Protein AF-A0AA40ICQ4-F1 (afdb_monomer_lite)

Radius of gyration: 16.08 Å; chains: 1; bounding box: 45×38×38 Å

Structure (mmCIF, N/CA/C/O backbone):
data_AF-A0AA40ICQ4-F1
#
_entry.id   AF-A0AA40ICQ4-F1
#
loop_
_atom_site.group_PDB
_atom_site.id
_atom_site.type_symbol
_atom_site.label_atom_id
_atom_site.label_alt_id
_atom_site.label_comp_id
_atom_site.label_asym_id
_atom_site.label_entity_id
_atom_site.label_seq_id
_atom_site.pdbx_PDB_ins_code
_atom_site.Cartn_x
_atom_site.Cartn_y
_atom_site.Cartn_z
_atom_site.occupancy
_atom_site.B_iso_or_equiv
_atom_site.auth_seq_id
_atom_site.auth_comp_id
_atom_site.auth_asym_id
_atom_site.auth_atom_id
_atom_site.pdbx_PDB_model_num
ATOM 1 N N . MET A 1 1 ? -12.219 -8.975 12.041 1.00 74.31 1 MET A N 1
ATOM 2 C CA . MET A 1 1 ? -11.175 -7.932 12.144 1.00 74.31 1 MET A CA 1
ATOM 3 C C . MET A 1 1 ? -10.595 -7.733 10.757 1.00 74.31 1 MET A C 1
ATOM 5 O O . MET A 1 1 ? -10.467 -8.724 10.053 1.00 74.31 1 MET A O 1
ATOM 9 N N . GLY A 1 2 ? -10.314 -6.500 10.342 1.00 88.94 2 GLY A N 1
ATOM 10 C CA . GLY A 1 2 ? -9.839 -6.223 8.986 1.00 88.94 2 GLY A CA 1
ATOM 11 C C . GLY A 1 2 ? -9.342 -4.791 8.830 1.00 88.94 2 GLY A C 1
ATOM 12 O O . GLY A 1 2 ? -9.387 -4.016 9.784 1.00 88.94 2 GLY A O 1
ATOM 13 N N . VAL A 1 3 ? -8.873 -4.463 7.629 1.00 92.94 3 VAL A N 1
ATOM 14 C CA . VAL A 1 3 ? -8.434 -3.118 7.238 1.00 92.94 3 VAL A CA 1
ATOM 15 C C . VAL A 1 3 ? -9.393 -2.587 6.180 1.00 92.94 3 VAL A C 1
ATOM 17 O O . VAL A 1 3 ? -9.774 -3.319 5.269 1.00 92.94 3 VAL A O 1
ATOM 20 N N . CYS A 1 4 ? -9.786 -1.319 6.293 1.00 94.12 4 CYS A N 1
ATOM 21 C CA . CYS A 1 4 ? -10.617 -0.649 5.298 1.00 94.12 4 CYS A CA 1
ATOM 22 C C . CYS A 1 4 ? -9.780 0.383 4.538 1.00 94.12 4 CYS A C 1
ATOM 24 O O . CYS A 1 4 ? -9.161 1.256 5.146 1.00 94.12 4 CYS A O 1
ATOM 26 N N . LEU A 1 5 ? -9.777 0.286 3.209 1.00 94.56 5 LEU A N 1
ATOM 27 C CA . LEU A 1 5 ? -9.196 1.285 2.318 1.00 94.56 5 LEU A CA 1
ATOM 28 C C . LEU A 1 5 ? -10.334 2.025 1.618 1.00 94.56 5 LEU A C 1
ATOM 30 O O . LEU A 1 5 ? -11.207 1.410 1.009 1.00 94.56 5 LEU A O 1
ATOM 34 N N . ALA A 1 6 ? -10.316 3.353 1.686 1.00 92.62 6 ALA A N 1
ATOM 35 C CA . ALA A 1 6 ? -11.340 4.197 1.088 1.00 92.62 6 ALA A CA 1
ATOM 36 C C . ALA A 1 6 ? -10.706 5.304 0.247 1.00 92.62 6 ALA A C 1
ATOM 38 O O . ALA A 1 6 ? -9.646 5.835 0.575 1.00 92.62 6 ALA A O 1
ATOM 39 N N . VAL A 1 7 ? -11.384 5.677 -0.839 1.00 89.06 7 VAL A N 1
ATOM 40 C CA . VAL A 1 7 ? -10.930 6.745 -1.727 1.00 89.06 7 VAL A CA 1
ATOM 41 C C . VAL A 1 7 ? -12.046 7.733 -2.016 1.00 89.06 7 VAL A C 1
ATOM 43 O O . VAL A 1 7 ? -13.141 7.369 -2.447 1.00 89.06 7 VAL A O 1
ATOM 46 N N . LYS A 1 8 ? -11.743 9.022 -1.855 1.00 83.06 8 LYS A N 1
ATOM 47 C CA . LYS A 1 8 ? -12.604 10.086 -2.363 1.00 83.06 8 LYS A CA 1
ATOM 48 C C . LYS A 1 8 ? -12.415 10.200 -3.874 1.00 83.06 8 LYS A C 1
ATOM 50 O O . LYS A 1 8 ? -11.358 10.612 -4.355 1.00 83.06 8 LYS A O 1
ATOM 55 N N . ARG A 1 9 ? -13.449 9.840 -4.633 1.00 71.31 9 ARG A N 1
ATOM 56 C CA . ARG A 1 9 ? -13.477 10.022 -6.087 1.00 71.31 9 ARG A CA 1
ATOM 57 C C . ARG A 1 9 ? -13.848 11.468 -6.408 1.00 71.31 9 ARG A C 1
ATOM 59 O O . ARG A 1 9 ? -14.907 11.938 -6.008 1.00 71.31 9 ARG A O 1
ATOM 66 N N . ILE A 1 10 ? -12.973 12.169 -7.123 1.00 70.88 10 ILE A N 1
ATOM 67 C CA . ILE A 1 10 ? -13.301 13.452 -7.751 1.00 70.88 10 ILE A CA 1
ATOM 68 C C . ILE A 1 10 ? -13.534 13.138 -9.224 1.00 70.88 10 ILE A C 1
ATOM 70 O O . ILE A 1 10 ? -12.585 12.897 -9.965 1.00 70.88 10 ILE A O 1
ATOM 74 N N . THR A 1 11 ? -14.799 13.060 -9.626 1.00 69.94 11 THR A N 1
ATOM 75 C CA . THR A 1 11 ? -15.193 12.710 -10.994 1.00 69.94 11 THR A CA 1
ATOM 76 C C . THR A 1 11 ? -15.942 13.869 -11.628 1.00 69.94 11 THR A C 1
ATOM 78 O O . THR A 1 11 ? -16.924 14.357 -11.075 1.00 69.94 11 THR A O 1
ATOM 81 N N . SER A 1 12 ? -15.479 14.301 -12.799 1.00 79.69 12 SER A N 1
ATOM 82 C CA . SER A 1 12 ? -16.265 15.137 -13.703 1.00 79.69 12 SER A CA 1
ATOM 83 C C . SER A 1 12 ? -17.352 14.270 -14.344 1.00 79.69 12 SER A C 1
ATOM 85 O O . SER A 1 12 ? -17.078 13.097 -14.608 1.00 79.69 12 SER A O 1
ATOM 87 N N . PRO A 1 13 ? -18.538 14.815 -14.666 1.00 82.12 13 PRO A N 1
ATOM 88 C CA . PRO A 1 13 ? -19.542 14.092 -15.451 1.00 82.12 13 PRO A CA 1
ATOM 89 C C . PRO A 1 13 ? -19.031 13.648 -16.834 1.00 82.12 13 PRO A C 1
ATOM 91 O O . PRO A 1 13 ? -19.658 12.811 -17.470 1.00 82.12 13 PRO A O 1
ATOM 94 N N . LEU A 1 14 ? -17.900 14.191 -17.299 1.00 87.31 14 LEU A N 1
ATOM 95 C CA . LEU A 1 14 ? -17.256 13.817 -18.562 1.00 87.31 14 LEU A CA 1
ATOM 96 C C . LEU A 1 14 ? -16.228 12.683 -18.424 1.00 87.31 14 LEU A C 1
ATOM 98 O O . LEU A 1 14 ? -15.671 12.248 -19.427 1.00 87.31 14 LEU A O 1
ATOM 102 N N . MET A 1 15 ? -15.922 12.240 -17.202 1.00 82.56 15 MET A N 1
ATOM 103 C CA . MET A 1 15 ? -14.956 11.168 -16.962 1.00 82.56 15 MET A CA 1
ATOM 104 C C . MET A 1 15 ? -15.674 9.848 -16.709 1.00 82.56 15 MET A C 1
ATOM 106 O O . MET A 1 15 ? -16.576 9.790 -15.879 1.00 82.56 15 MET A O 1
ATOM 110 N N . GLU A 1 16 ? -15.210 8.781 -17.361 1.00 84.38 16 GLU A N 1
ATOM 111 C CA . GLU A 1 16 ? -15.632 7.413 -17.054 1.00 84.38 16 GLU A CA 1
ATOM 112 C C . GLU A 1 16 ? -15.070 7.009 -15.680 1.00 84.38 16 GLU A C 1
ATOM 114 O O . GLU A 1 16 ? -13.852 6.842 -15.551 1.00 84.38 16 GLU A O 1
ATOM 119 N N . PRO A 1 17 ? -15.897 6.843 -14.632 1.00 76.38 17 PRO A N 1
ATOM 120 C CA . PRO A 1 17 ? -15.402 6.646 -13.270 1.00 76.38 17 PRO A CA 1
ATOM 121 C C . PRO A 1 17 ? -14.571 5.374 -13.087 1.00 76.38 17 PRO A C 1
ATOM 123 O O . PRO A 1 17 ? -13.734 5.323 -12.188 1.00 76.38 17 PRO A O 1
ATOM 126 N N . ARG A 1 18 ? -14.790 4.351 -13.924 1.00 77.81 18 ARG A N 1
ATOM 127 C CA . ARG A 1 18 ? -14.030 3.091 -13.874 1.00 77.81 18 ARG A CA 1
ATOM 128 C C . ARG A 1 18 ? -12.636 3.196 -14.485 1.00 77.81 18 ARG A C 1
ATOM 130 O O . ARG A 1 18 ? -11.821 2.312 -14.273 1.00 77.81 18 ARG A O 1
ATOM 137 N N . SER A 1 19 ? -12.340 4.270 -15.216 1.00 78.38 19 SER A N 1
ATOM 138 C CA . SER A 1 19 ? -11.029 4.447 -15.850 1.00 78.38 19 SER A CA 1
ATOM 139 C C . SER A 1 19 ? -9.901 4.766 -14.856 1.00 78.38 19 SER A C 1
ATOM 141 O O . SER A 1 19 ? -8.729 4.612 -15.196 1.00 78.38 19 SER A O 1
ATOM 143 N N . ILE A 1 20 ? -10.234 5.195 -13.629 1.00 79.38 20 ILE A N 1
ATOM 144 C CA . ILE A 1 20 ? -9.264 5.578 -12.595 1.00 79.38 20 ILE A CA 1
ATOM 145 C C . ILE A 1 20 ? -9.490 4.740 -11.334 1.00 79.38 20 ILE A C 1
ATOM 147 O O . ILE A 1 20 ? -10.245 5.109 -10.431 1.00 79.38 20 ILE A O 1
ATOM 151 N N . GLU A 1 21 ? -8.781 3.620 -11.253 1.00 84.50 21 GLU A N 1
ATOM 152 C CA . GLU A 1 21 ? -8.686 2.816 -10.037 1.00 84.50 21 GLU A CA 1
ATOM 153 C C . GLU A 1 21 ? -7.556 3.341 -9.150 1.00 84.50 21 GLU A C 1
ATOM 155 O O . GLU A 1 21 ? -6.400 3.424 -9.556 1.00 84.50 21 GLU A O 1
ATOM 160 N N . LYS A 1 22 ? -7.912 3.737 -7.926 1.00 90.50 22 LYS A N 1
ATOM 161 C CA . LYS A 1 22 ? -6.965 4.211 -6.902 1.00 90.50 22 LYS A CA 1
ATOM 162 C C . LYS A 1 22 ? -6.777 3.226 -5.754 1.00 90.50 22 LYS A C 1
ATOM 164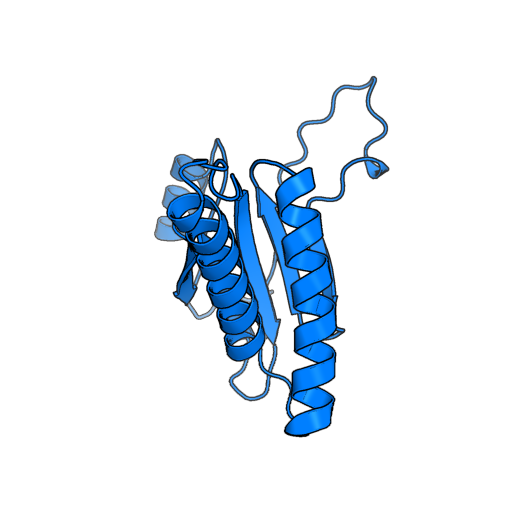 O O . LYS A 1 22 ? -5.933 3.463 -4.899 1.00 90.50 22 LYS A O 1
ATOM 169 N N . ILE A 1 23 ? -7.588 2.174 -5.721 1.00 94.81 23 ILE A N 1
ATOM 170 C CA . ILE A 1 23 ? -7.438 1.034 -4.825 1.00 94.81 23 ILE A CA 1
ATOM 171 C C . ILE A 1 23 ? -7.309 -0.174 -5.734 1.00 94.81 23 ILE A C 1
ATOM 173 O O . ILE A 1 23 ? -8.137 -0.344 -6.627 1.00 94.81 23 ILE A O 1
ATOM 177 N N . VAL A 1 24 ? -6.268 -0.961 -5.522 1.00 95.44 24 VAL A N 1
ATOM 178 C CA . VAL A 1 24 ? -5.963 -2.146 -6.316 1.00 95.44 24 VAL A CA 1
ATOM 179 C C . VAL A 1 24 ? -5.682 -3.322 -5.401 1.00 95.44 24 VAL A C 1
ATOM 181 O O . VAL A 1 24 ? -5.210 -3.159 -4.276 1.00 95.44 24 VAL A O 1
ATOM 184 N N . GLU A 1 25 ? -5.947 -4.514 -5.908 1.00 96.50 25 GLU A N 1
ATOM 185 C CA . GLU A 1 25 ? -5.532 -5.756 -5.272 1.00 96.50 25 GLU A CA 1
ATOM 186 C C . GLU A 1 25 ? -4.061 -6.047 -5.602 1.00 96.50 25 GLU A C 1
ATOM 188 O O . GLU A 1 25 ? -3.644 -5.973 -6.771 1.00 96.50 25 GLU A O 1
ATOM 193 N N . ILE A 1 26 ? -3.279 -6.346 -4.563 1.00 96.62 26 ILE A N 1
ATOM 194 C CA . ILE A 1 26 ? -1.908 -6.858 -4.678 1.00 96.62 26 ILE A CA 1
ATOM 195 C C . ILE A 1 26 ? -1.923 -8.384 -4.588 1.00 96.62 26 ILE A C 1
ATOM 197 O O . ILE A 1 26 ? -1.288 -9.049 -5.400 1.00 96.62 26 ILE A O 1
ATOM 201 N N . ASP A 1 27 ? -2.669 -8.920 -3.628 1.00 96.00 27 ASP A N 1
ATOM 202 C CA . ASP A 1 27 ? -2.927 -10.348 -3.456 1.00 96.00 27 ASP A CA 1
ATOM 203 C C . ASP A 1 27 ? -4.227 -10.529 -2.657 1.00 96.00 27 ASP A C 1
ATOM 205 O O . ASP A 1 27 ? -4.752 -9.561 -2.102 1.00 96.00 27 ASP A O 1
ATOM 209 N N . ALA A 1 28 ? -4.717 -11.761 -2.521 1.00 93.94 28 ALA A N 1
ATOM 210 C CA . ALA A 1 28 ? -5.972 -12.068 -1.829 1.00 93.94 28 ALA A CA 1
ATOM 211 C C . ALA A 1 28 ? -6.042 -11.515 -0.388 1.00 93.94 28 ALA A C 1
ATOM 213 O O . ALA A 1 28 ? -7.128 -11.283 0.143 1.00 93.94 28 ALA A O 1
ATOM 214 N N . HIS A 1 29 ? -4.885 -11.299 0.245 1.00 94.69 29 HIS A N 1
ATOM 215 C CA . HIS A 1 29 ? -4.748 -10.798 1.610 1.00 94.69 29 HIS A CA 1
ATOM 216 C C . HIS A 1 29 ? -4.235 -9.345 1.700 1.00 94.69 29 HIS A C 1
ATOM 218 O O . HIS A 1 29 ? -4.117 -8.823 2.811 1.00 94.69 29 HIS A O 1
ATOM 224 N N . ILE A 1 30 ? -3.945 -8.680 0.566 1.00 96.94 30 ILE A N 1
ATOM 225 C CA . ILE A 1 30 ? -3.358 -7.328 0.504 1.00 96.94 30 ILE A CA 1
ATOM 226 C C . ILE A 1 30 ? -4.048 -6.459 -0.557 1.00 96.94 30 ILE A C 1
ATOM 228 O O . ILE A 1 30 ? -3.998 -6.731 -1.758 1.00 96.94 30 ILE A O 1
ATOM 232 N N . GLY A 1 31 ? -4.585 -5.322 -0.121 1.00 97.19 31 GLY A N 1
ATOM 233 C CA . GLY A 1 31 ? -4.980 -4.205 -0.975 1.00 97.19 31 GLY A CA 1
ATOM 234 C C . GLY A 1 31 ? -4.001 -3.034 -0.877 1.00 97.19 31 GLY A C 1
ATOM 235 O O . GLY A 1 31 ? -3.348 -2.824 0.147 1.00 97.19 31 GLY A O 1
ATOM 236 N N . CYS A 1 32 ? -3.921 -2.227 -1.933 1.00 97.12 32 CYS A N 1
ATOM 237 C CA . CYS A 1 32 ? -3.118 -1.010 -1.956 1.00 97.12 32 CYS A CA 1
ATOM 238 C C . CYS A 1 32 ? -3.949 0.186 -2.424 1.00 97.12 32 CYS A C 1
ATOM 240 O O . CYS A 1 32 ? -4.584 0.126 -3.478 1.00 97.12 32 CYS A O 1
ATOM 242 N N . ALA A 1 33 ? -3.931 1.281 -1.663 1.00 96.25 33 ALA A N 1
ATOM 243 C CA . ALA A 1 33 ? -4.465 2.570 -2.091 1.00 96.25 33 ALA A CA 1
ATOM 244 C C . ALA A 1 33 ? -3.325 3.527 -2.461 1.00 96.25 33 ALA A C 1
ATOM 246 O O . ALA A 1 33 ? -2.301 3.569 -1.785 1.00 96.25 33 ALA A O 1
ATOM 247 N N . MET A 1 34 ? -3.510 4.323 -3.514 1.00 94.50 34 MET A N 1
ATOM 248 C CA . MET A 1 34 ? -2.459 5.186 -4.062 1.00 94.50 34 MET A CA 1
ATOM 249 C C . MET A 1 34 ? -2.884 6.655 -4.166 1.00 94.50 34 MET A C 1
ATOM 251 O O . MET A 1 34 ? -4.039 6.977 -4.470 1.00 94.50 34 MET A O 1
ATOM 255 N N . SER A 1 35 ? -1.925 7.563 -3.978 1.00 92.94 35 SER A N 1
ATOM 256 C CA . SER A 1 35 ? -2.087 8.993 -4.253 1.00 92.94 35 SER A CA 1
ATOM 257 C C . SER A 1 35 ? -0.805 9.600 -4.813 1.00 92.94 35 SER A C 1
ATOM 259 O O . SER A 1 35 ? 0.275 9.350 -4.295 1.00 92.94 35 SER A O 1
ATOM 261 N N . GLY A 1 36 ? -0.934 10.462 -5.822 1.00 91.00 36 GLY A N 1
ATOM 262 C CA . GLY A 1 36 ? 0.193 11.069 -6.531 1.00 91.00 36 GLY A CA 1
ATOM 263 C C . GLY A 1 36 ? 0.205 10.653 -7.999 1.00 91.00 36 GLY A C 1
ATOM 264 O O . GLY A 1 36 ? -0.859 10.528 -8.615 1.00 91.00 36 GLY A O 1
ATOM 265 N N . LEU A 1 37 ? 1.398 10.448 -8.554 1.00 89.94 37 LEU A N 1
ATOM 266 C CA . LEU A 1 37 ? 1.584 10.026 -9.941 1.00 89.94 37 LEU A CA 1
ATOM 267 C C . LEU A 1 37 ? 1.138 8.567 -10.129 1.00 89.94 37 LEU A C 1
ATOM 269 O O . LEU A 1 37 ? 1.767 7.630 -9.650 1.00 89.94 37 LEU A O 1
ATOM 273 N N . ILE A 1 38 ? 0.027 8.363 -10.844 1.00 88.38 38 ILE A N 1
ATOM 274 C CA . ILE A 1 38 ? -0.565 7.025 -11.046 1.00 88.38 38 ILE A CA 1
ATOM 275 C C . ILE A 1 38 ? 0.358 6.117 -11.873 1.00 88.38 38 ILE A C 1
ATOM 277 O O . ILE A 1 38 ? 0.365 4.907 -11.667 1.00 88.38 38 ILE A O 1
ATOM 281 N N . ALA A 1 39 ? 1.129 6.680 -12.808 1.00 87.19 39 ALA A N 1
ATOM 282 C CA . ALA A 1 39 ? 2.086 5.911 -13.604 1.00 87.19 39 ALA A CA 1
ATOM 283 C C . ALA A 1 39 ? 3.150 5.254 -12.708 1.00 87.19 39 ALA A C 1
ATOM 285 O O . ALA A 1 39 ? 3.331 4.041 -12.767 1.00 87.19 39 ALA A O 1
ATOM 286 N N . ASP A 1 40 ? 3.748 6.037 -11.812 1.00 88.62 40 ASP A N 1
ATOM 287 C CA . ASP A 1 40 ? 4.709 5.584 -10.804 1.00 88.62 40 ASP A CA 1
ATOM 288 C C . ASP A 1 40 ? 4.107 4.527 -9.875 1.00 88.62 40 ASP A C 1
ATOM 290 O O . ASP A 1 40 ? 4.721 3.494 -9.606 1.00 88.62 40 ASP A O 1
ATOM 294 N N . ALA A 1 41 ? 2.867 4.759 -9.429 1.00 91.94 41 ALA A N 1
ATOM 295 C CA . ALA A 1 41 ? 2.142 3.827 -8.575 1.00 91.94 41 ALA A CA 1
ATOM 296 C C . ALA A 1 41 ? 2.046 2.434 -9.209 1.00 91.94 41 ALA A C 1
ATOM 298 O O . ALA A 1 41 ? 2.302 1.439 -8.536 1.00 91.94 41 ALA A O 1
ATOM 299 N N . LYS A 1 42 ? 1.701 2.359 -10.503 1.00 91.19 42 LYS A N 1
ATOM 300 C CA . LYS A 1 42 ? 1.524 1.089 -11.221 1.00 91.19 42 LYS A CA 1
ATOM 301 C C . LYS A 1 42 ? 2.797 0.249 -11.222 1.00 91.19 42 LYS A C 1
ATOM 303 O O . LYS A 1 42 ? 2.722 -0.932 -10.907 1.00 91.19 42 LYS A O 1
ATOM 308 N N . THR A 1 43 ? 3.952 0.860 -11.475 1.00 90.31 43 THR A N 1
ATOM 309 C CA . THR A 1 43 ? 5.248 0.163 -11.440 1.00 90.31 43 THR A CA 1
ATOM 310 C C . THR A 1 43 ? 5.515 -0.464 -10.069 1.00 90.31 43 THR A C 1
ATOM 3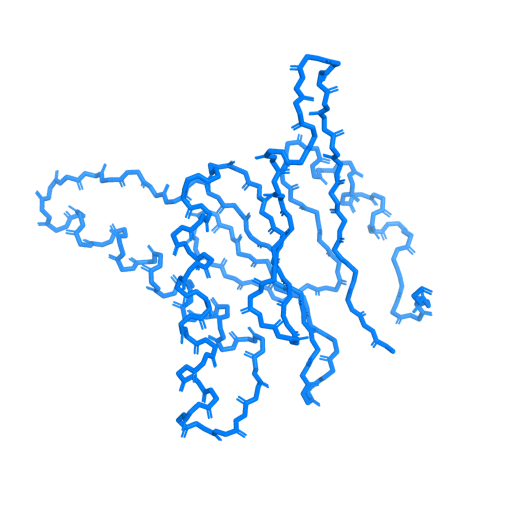12 O O . THR A 1 43 ? 5.911 -1.626 -9.974 1.00 90.31 43 THR A O 1
ATOM 315 N N . LEU A 1 44 ? 5.253 0.282 -8.992 1.00 92.81 44 LEU A N 1
ATOM 316 C CA . LEU A 1 44 ? 5.452 -0.197 -7.621 1.00 92.81 44 LEU A CA 1
ATOM 317 C C . LEU A 1 44 ? 4.437 -1.281 -7.228 1.00 92.81 44 LEU A C 1
ATOM 319 O O . LEU A 1 44 ? 4.793 -2.246 -6.555 1.00 92.81 44 LEU A O 1
ATOM 323 N N . ILE A 1 45 ? 3.189 -1.154 -7.680 1.00 95.06 45 ILE A N 1
ATOM 324 C CA . ILE A 1 45 ? 2.115 -2.141 -7.489 1.00 95.06 45 ILE A CA 1
ATOM 325 C C . ILE A 1 45 ? 2.438 -3.456 -8.199 1.00 95.06 45 ILE A C 1
ATOM 327 O O . ILE A 1 45 ? 2.289 -4.527 -7.612 1.00 95.06 45 ILE A O 1
ATOM 331 N N . ASP A 1 46 ? 2.897 -3.397 -9.447 1.00 94.00 46 ASP A N 1
ATOM 332 C CA . ASP A 1 46 ? 3.247 -4.598 -10.201 1.00 94.00 46 ASP A CA 1
ATOM 333 C C . ASP A 1 46 ? 4.447 -5.308 -9.570 1.00 94.00 46 ASP A C 1
ATOM 335 O O . ASP A 1 46 ? 4.452 -6.537 -9.463 1.00 94.00 46 ASP A O 1
ATOM 339 N N . LYS A 1 47 ? 5.415 -4.554 -9.030 1.00 92.19 47 LYS A N 1
ATOM 340 C CA . LYS A 1 47 ? 6.465 -5.148 -8.200 1.00 92.19 47 LYS A CA 1
ATOM 341 C C . LYS A 1 47 ? 5.896 -5.799 -6.943 1.00 92.19 47 LYS A C 1
ATOM 343 O O . LYS A 1 47 ? 6.270 -6.928 -6.647 1.00 92.19 47 LYS A O 1
ATOM 348 N N . ALA A 1 48 ? 5.008 -5.119 -6.220 1.00 95.69 48 ALA A N 1
ATOM 349 C CA . ALA A 1 48 ? 4.402 -5.649 -5.001 1.00 95.69 48 ALA A CA 1
ATOM 350 C C . ALA A 1 48 ? 3.727 -7.008 -5.249 1.00 95.69 48 ALA A C 1
ATOM 352 O O . ALA A 1 48 ? 3.890 -7.931 -4.454 1.00 95.69 48 ALA A O 1
ATOM 353 N N . ARG A 1 49 ? 3.034 -7.160 -6.385 1.00 96.44 49 ARG A N 1
ATOM 354 C CA . ARG A 1 49 ? 2.420 -8.430 -6.806 1.00 96.44 49 ARG A CA 1
ATOM 355 C C . ARG A 1 49 ? 3.458 -9.534 -6.978 1.00 96.44 49 ARG A C 1
ATOM 357 O O . ARG A 1 49 ? 3.293 -10.621 -6.434 1.00 96.44 49 ARG A O 1
ATOM 364 N N . VAL A 1 50 ? 4.547 -9.244 -7.691 1.00 95.00 50 VAL A N 1
ATOM 365 C CA . VAL A 1 50 ? 5.646 -10.200 -7.900 1.00 95.00 50 VAL A CA 1
ATOM 366 C C . VAL A 1 50 ? 6.305 -10.583 -6.575 1.00 95.00 50 VAL A C 1
ATOM 368 O O . VAL A 1 50 ? 6.504 -11.765 -6.309 1.00 95.00 50 VAL A O 1
ATOM 371 N N . GLU A 1 51 ? 6.604 -9.607 -5.718 1.00 93.56 51 GLU A N 1
ATOM 372 C CA . GLU A 1 51 ? 7.254 -9.854 -4.427 1.00 93.56 51 GLU A CA 1
ATOM 373 C C . GLU A 1 51 ? 6.370 -10.644 -3.467 1.00 93.56 51 GLU A C 1
ATOM 375 O O . GLU A 1 51 ? 6.873 -11.513 -2.763 1.00 93.56 51 GLU A O 1
ATOM 380 N N . THR A 1 52 ? 5.055 -10.417 -3.487 1.00 94.06 52 THR A N 1
ATOM 381 C CA . THR A 1 52 ? 4.118 -11.200 -2.670 1.00 94.06 52 THR A CA 1
ATOM 382 C C . THR A 1 52 ? 4.166 -12.680 -3.048 1.00 94.06 52 THR A C 1
ATOM 384 O O . THR A 1 52 ? 4.309 -13.541 -2.182 1.00 94.06 52 THR A O 1
ATOM 387 N N . GLN A 1 53 ? 4.132 -12.984 -4.349 1.00 93.56 53 GLN A N 1
ATOM 388 C CA . GLN A 1 53 ? 4.209 -14.364 -4.834 1.00 93.56 53 GLN A CA 1
ATOM 389 C C . GLN A 1 53 ? 5.585 -14.991 -4.577 1.00 93.56 53 GLN A C 1
ATOM 391 O O . GLN A 1 53 ? 5.665 -16.151 -4.180 1.00 93.56 53 GLN A O 1
ATOM 396 N N . ASN A 1 54 ? 6.670 -14.228 -4.745 1.00 92.25 54 ASN A N 1
ATOM 397 C CA . ASN A 1 54 ? 8.025 -14.691 -4.437 1.00 92.25 54 ASN A CA 1
ATOM 398 C C . ASN A 1 54 ? 8.201 -15.000 -2.947 1.00 92.25 54 ASN A C 1
ATOM 400 O O . ASN A 1 54 ? 8.822 -16.006 -2.597 1.00 92.25 54 ASN A O 1
ATOM 404 N N . HIS A 1 55 ? 7.662 -14.147 -2.073 1.00 90.12 55 HIS A N 1
ATOM 405 C CA . HIS A 1 55 ? 7.721 -14.333 -0.629 1.00 90.12 55 HIS A CA 1
ATOM 406 C C . HIS A 1 55 ? 6.975 -15.603 -0.221 1.00 90.12 55 HIS A C 1
ATOM 408 O O . HIS A 1 55 ? 7.550 -16.459 0.451 1.00 90.12 55 HIS A O 1
ATOM 414 N N . TRP A 1 56 ? 5.749 -15.779 -0.721 1.00 90.94 56 TRP A N 1
ATOM 415 C CA . TRP A 1 56 ? 4.985 -17.003 -0.506 1.00 90.94 56 TRP A CA 1
ATOM 416 C C . TRP A 1 56 ? 5.720 -18.238 -1.039 1.00 90.94 56 TRP A C 1
ATOM 418 O O . TRP A 1 56 ? 5.852 -19.228 -0.332 1.00 90.94 56 TRP A O 1
ATOM 428 N N . PHE A 1 57 ? 6.281 -18.178 -2.247 1.00 91.38 57 PHE A N 1
ATOM 429 C CA . PHE A 1 57 ? 7.030 -19.299 -2.817 1.00 91.38 57 PHE A CA 1
ATOM 430 C C . PHE A 1 57 ? 8.277 -19.670 -1.995 1.00 91.38 57 PHE A C 1
ATOM 432 O O . PHE A 1 57 ? 8.616 -20.846 -1.875 1.00 91.38 57 PHE A O 1
ATOM 439 N N . THR A 1 58 ? 8.967 -18.676 -1.433 1.00 91.38 58 THR A N 1
ATOM 440 C CA . THR A 1 58 ? 10.245 -18.872 -0.731 1.00 91.38 58 THR A CA 1
ATOM 441 C C . THR A 1 58 ? 10.055 -19.295 0.723 1.00 91.38 58 THR A C 1
ATOM 443 O O . THR A 1 58 ? 10.777 -20.165 1.208 1.00 91.38 58 THR A O 1
ATOM 446 N N . TYR A 1 59 ? 9.104 -18.673 1.419 1.00 88.31 59 TYR A N 1
ATOM 447 C CA . TYR A 1 59 ? 8.920 -18.823 2.864 1.00 88.31 59 TYR A CA 1
ATOM 448 C C . TYR A 1 59 ? 7.637 -19.571 3.233 1.00 88.31 59 TYR A C 1
ATOM 450 O O . TYR A 1 59 ? 7.489 -19.980 4.378 1.00 88.31 59 TYR A O 1
ATOM 458 N N . ASN A 1 60 ? 6.737 -19.803 2.270 1.00 88.31 60 ASN A N 1
ATOM 459 C CA . ASN A 1 60 ? 5.411 -20.386 2.486 1.00 88.31 60 ASN A CA 1
ATOM 460 C C . ASN A 1 60 ? 4.582 -19.613 3.530 1.00 88.31 60 ASN A C 1
ATOM 462 O O . ASN A 1 60 ? 3.794 -20.195 4.273 1.00 88.31 60 ASN A O 1
ATOM 466 N N . GLU A 1 61 ? 4.764 -18.292 3.557 1.00 87.50 61 GLU A N 1
ATOM 467 C CA . GLU A 1 61 ? 4.116 -17.351 4.467 1.00 87.50 61 GLU A CA 1
ATOM 468 C C . GLU A 1 61 ? 3.518 -16.181 3.673 1.00 87.50 61 GLU A C 1
ATOM 470 O O . GLU A 1 61 ? 3.977 -15.840 2.582 1.00 87.50 61 GLU A O 1
ATOM 475 N N . THR A 1 62 ? 2.475 -15.562 4.221 1.00 85.44 62 THR A N 1
ATOM 476 C CA . THR A 1 62 ? 1.879 -14.320 3.712 1.00 85.44 62 THR A CA 1
ATOM 477 C C . THR A 1 62 ? 2.219 -13.197 4.681 1.00 85.44 62 THR A C 1
ATOM 479 O O . THR A 1 62 ? 1.893 -13.319 5.861 1.00 85.44 62 THR A O 1
ATOM 482 N N . MET A 1 63 ? 2.867 -12.121 4.224 1.00 88.62 63 MET A N 1
ATOM 483 C CA . MET A 1 63 ? 3.280 -11.033 5.116 1.00 88.62 63 MET A CA 1
ATOM 484 C C . MET A 1 63 ? 3.177 -9.661 4.447 1.00 88.62 63 MET A C 1
ATOM 486 O O . MET A 1 63 ? 3.904 -9.357 3.498 1.00 88.62 63 MET A O 1
ATOM 490 N N . VAL A 1 64 ? 2.329 -8.789 5.003 1.00 92.75 64 VAL A N 1
ATOM 491 C CA . VAL A 1 64 ? 2.090 -7.434 4.464 1.00 92.75 64 VAL A CA 1
ATOM 492 C C . VAL A 1 64 ? 3.338 -6.553 4.598 1.00 92.75 64 VAL A C 1
ATOM 494 O O . VAL A 1 64 ? 3.697 -5.791 3.694 1.00 92.75 64 VAL A O 1
ATOM 497 N N . GLU A 1 65 ? 4.026 -6.680 5.733 1.00 94.50 65 GLU A N 1
ATOM 498 C CA . GLU A 1 65 ? 5.249 -5.941 6.057 1.00 94.50 65 GLU A CA 1
ATOM 499 C C . GLU A 1 65 ? 6.379 -6.228 5.058 1.00 94.50 65 GLU A C 1
ATOM 501 O O . GLU A 1 65 ? 7.011 -5.299 4.554 1.00 94.50 65 GLU A O 1
ATOM 506 N N . SER A 1 66 ? 6.596 -7.504 4.718 1.00 92.69 66 SER A N 1
ATOM 507 C CA . SER A 1 66 ? 7.678 -7.910 3.814 1.00 92.69 66 SER A CA 1
ATOM 508 C C . SER A 1 66 ? 7.484 -7.341 2.409 1.00 92.69 66 SER A C 1
ATOM 510 O O . SER A 1 66 ? 8.422 -6.798 1.825 1.00 92.69 66 SER A O 1
ATOM 512 N N . VAL A 1 67 ? 6.250 -7.380 1.897 1.00 93.81 67 VAL A N 1
ATOM 513 C CA . VAL A 1 67 ? 5.900 -6.797 0.595 1.00 93.81 67 VAL A CA 1
ATOM 514 C C . VAL A 1 67 ? 6.132 -5.287 0.601 1.00 93.81 67 VAL A C 1
ATOM 516 O O . VAL A 1 67 ? 6.763 -4.753 -0.310 1.00 93.81 67 VAL A O 1
ATOM 519 N N . THR A 1 68 ? 5.689 -4.597 1.656 1.00 94.38 68 THR A N 1
ATOM 520 C CA . THR A 1 68 ? 5.896 -3.147 1.803 1.00 94.38 68 THR A CA 1
ATOM 521 C C . THR A 1 68 ? 7.387 -2.797 1.804 1.00 94.38 68 THR A C 1
ATOM 523 O O . THR A 1 68 ? 7.821 -1.887 1.093 1.00 94.38 68 THR A O 1
ATOM 526 N N . GLN A 1 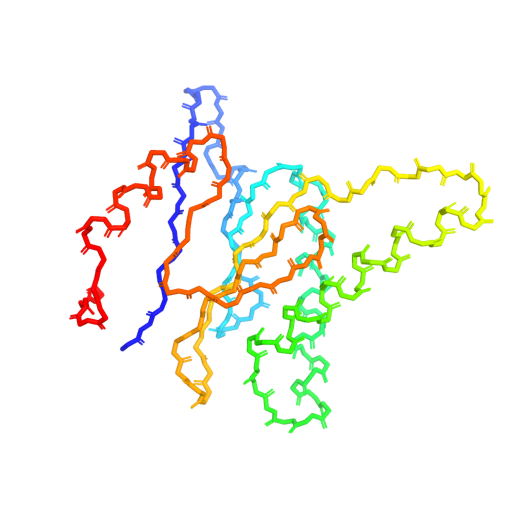69 ? 8.193 -3.554 2.552 1.00 93.94 69 GLN A N 1
ATOM 527 C CA . GLN A 1 69 ? 9.639 -3.368 2.619 1.00 93.94 69 GLN A CA 1
ATOM 528 C C . GLN A 1 69 ? 10.320 -3.627 1.269 1.00 93.94 69 GLN A C 1
ATOM 530 O O . GLN A 1 69 ? 11.205 -2.869 0.871 1.00 93.94 69 GLN A O 1
ATOM 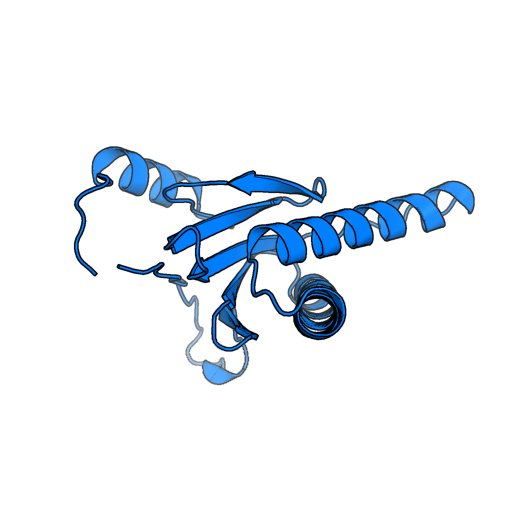535 N N . ALA A 1 70 ? 9.908 -4.664 0.538 1.00 91.69 70 ALA A N 1
ATOM 536 C CA . ALA A 1 70 ? 10.461 -4.981 -0.775 1.00 91.69 70 ALA A CA 1
ATOM 537 C C . ALA A 1 70 ? 10.191 -3.864 -1.798 1.00 91.69 70 ALA A C 1
ATOM 539 O O . ALA A 1 70 ? 11.088 -3.476 -2.551 1.00 91.69 70 ALA A O 1
ATOM 540 N N . VAL A 1 71 ? 8.983 -3.291 -1.782 1.00 92.69 71 VAL A N 1
ATOM 541 C CA . VAL A 1 71 ? 8.611 -2.155 -2.640 1.00 92.69 71 VAL A CA 1
ATOM 542 C C . VAL A 1 71 ? 9.405 -0.897 -2.277 1.00 92.69 71 VAL A C 1
ATOM 544 O O . VAL A 1 71 ? 9.919 -0.224 -3.169 1.00 92.69 71 VAL A O 1
ATOM 547 N N . SER A 1 72 ? 9.565 -0.606 -0.984 1.00 91.94 72 SER A N 1
ATOM 548 C CA . SER A 1 72 ? 10.392 0.505 -0.490 1.00 91.94 72 SER A CA 1
ATOM 549 C C . SER A 1 72 ? 11.856 0.367 -0.932 1.00 91.94 72 SER A C 1
ATOM 551 O O . SER A 1 72 ? 12.434 1.300 -1.494 1.00 91.94 72 SER A O 1
ATOM 553 N N . ASN A 1 73 ? 12.441 -0.825 -0.777 1.00 89.69 73 ASN A N 1
ATOM 554 C CA . ASN A 1 73 ? 13.810 -1.112 -1.206 1.00 89.69 73 ASN A CA 1
ATOM 555 C C . ASN A 1 73 ? 13.997 -0.963 -2.719 1.00 89.69 73 ASN A C 1
ATOM 557 O O . ASN A 1 73 ? 15.058 -0.513 -3.154 1.00 89.69 73 ASN A O 1
ATOM 561 N N . LEU A 1 74 ? 12.998 -1.346 -3.520 1.00 85.69 74 LEU A N 1
ATOM 562 C CA . LEU A 1 74 ? 13.023 -1.136 -4.965 1.00 85.69 74 LEU A CA 1
ATOM 563 C C . LEU A 1 74 ? 13.018 0.362 -5.289 1.00 85.69 74 LEU A C 1
ATOM 565 O O . LEU A 1 74 ? 13.845 0.824 -6.070 1.00 85.69 74 LEU A O 1
ATOM 569 N N . ALA A 1 75 ? 12.110 1.119 -4.675 1.00 86.12 75 ALA A N 1
ATOM 570 C CA . ALA A 1 75 ? 11.994 2.552 -4.911 1.00 86.12 75 ALA A CA 1
ATOM 571 C C . ALA A 1 75 ? 13.299 3.300 -4.569 1.00 86.12 75 ALA A C 1
ATOM 573 O O . ALA A 1 75 ? 13.744 4.154 -5.335 1.00 86.12 75 ALA A O 1
ATOM 574 N N . LEU A 1 76 ? 13.971 2.892 -3.486 1.00 84.75 76 LEU A N 1
ATOM 575 C CA . LEU A 1 76 ? 15.300 3.384 -3.109 1.00 84.75 76 LEU A CA 1
ATOM 576 C C . LEU A 1 76 ? 16.400 3.031 -4.121 1.00 84.75 76 LEU A C 1
ATOM 578 O O . LEU A 1 76 ? 17.328 3.819 -4.299 1.00 84.75 76 LEU A O 1
ATOM 582 N N . GLN A 1 77 ? 16.344 1.851 -4.744 1.00 81.25 77 GLN A N 1
ATOM 583 C CA . GLN A 1 77 ? 17.327 1.425 -5.750 1.00 81.25 77 GLN A CA 1
ATOM 584 C C . GLN A 1 77 ? 17.194 2.236 -7.038 1.00 81.25 77 GLN A C 1
ATOM 586 O O . GLN A 1 77 ? 18.199 2.767 -7.505 1.00 81.25 77 GLN A O 1
ATOM 591 N N . PHE A 1 78 ? 15.968 2.434 -7.532 1.00 75.50 78 PHE A N 1
ATOM 592 C CA . PHE A 1 78 ? 15.708 3.305 -8.685 1.00 75.50 78 PHE A CA 1
ATOM 593 C C . PHE A 1 78 ? 16.268 4.717 -8.476 1.00 75.50 78 PHE A C 1
ATOM 595 O O . PHE A 1 78 ? 16.912 5.266 -9.360 1.00 75.50 78 PHE A O 1
ATOM 602 N N . GLY A 1 79 ? 16.097 5.289 -7.280 1.00 68.31 79 GLY A N 1
ATOM 603 C CA . GLY A 1 79 ? 16.655 6.606 -6.966 1.00 68.31 79 GLY A CA 1
ATOM 604 C C . GLY A 1 79 ? 18.190 6.671 -6.951 1.00 68.31 79 GLY A C 1
ATOM 605 O O . GLY A 1 79 ? 18.749 7.755 -7.110 1.00 68.31 79 GLY A O 1
ATOM 606 N N . LYS A 1 80 ? 18.878 5.540 -6.742 1.00 64.62 80 LYS A N 1
ATOM 607 C CA . LYS A 1 80 ? 20.348 5.463 -6.667 1.00 64.62 80 LYS A CA 1
ATOM 608 C C . LYS A 1 80 ? 21.005 5.176 -8.013 1.00 64.62 80 LYS A C 1
ATOM 610 O O . LYS A 1 80 ? 22.021 5.797 -8.306 1.00 64.62 80 LYS A O 1
ATOM 615 N N . GLU A 1 81 ? 20.435 4.275 -8.814 1.00 60.78 81 GLU A N 1
ATOM 616 C CA . GLU A 1 81 ? 20.982 3.907 -10.132 1.00 60.78 81 GLU A CA 1
ATOM 617 C C . GLU A 1 81 ? 21.148 5.131 -11.044 1.00 60.78 81 GLU A C 1
ATOM 619 O O . GLU A 1 81 ? 22.146 5.255 -11.752 1.00 60.78 81 GLU A O 1
ATOM 624 N N . ASP A 1 82 ? 20.218 6.079 -10.961 1.00 56.31 82 ASP A N 1
ATOM 625 C CA . ASP A 1 82 ? 20.269 7.310 -11.742 1.00 56.31 82 ASP A CA 1
ATOM 626 C C . ASP A 1 82 ? 21.283 8.326 -11.175 1.00 56.31 82 ASP A C 1
ATOM 628 O O . ASP A 1 82 ? 22.053 8.935 -11.929 1.00 56.31 82 ASP A O 1
ATOM 632 N N . ALA A 1 83 ? 21.386 8.440 -9.845 1.00 57.22 83 ALA A N 1
ATOM 633 C CA . ALA A 1 83 ? 22.344 9.334 -9.189 1.00 57.22 83 ALA A CA 1
ATOM 634 C C . ALA A 1 83 ? 23.808 9.009 -9.554 1.00 57.22 83 ALA A C 1
ATOM 636 O O . ALA A 1 83 ? 24.601 9.930 -9.771 1.00 57.22 83 ALA A O 1
ATOM 637 N N . ASP A 1 84 ? 24.150 7.724 -9.689 1.00 58.38 84 ASP A N 1
ATOM 638 C CA . ASP A 1 84 ? 25.493 7.270 -10.082 1.00 58.38 84 ASP A CA 1
ATOM 639 C C . ASP A 1 84 ? 25.828 7.579 -11.559 1.00 58.38 84 ASP A C 1
ATOM 641 O O . ASP A 1 84 ? 27.001 7.683 -11.925 1.00 58.38 84 ASP A O 1
ATOM 645 N N . LEU A 1 85 ? 24.816 7.799 -12.407 1.00 59.88 85 LEU A N 1
ATOM 646 C CA . LEU A 1 85 ? 24.961 8.183 -13.819 1.00 59.88 85 LEU A CA 1
ATOM 647 C C . LEU A 1 85 ? 24.976 9.708 -14.036 1.00 59.88 85 LEU A C 1
ATOM 649 O O . LEU A 1 85 ? 25.038 10.175 -15.175 1.00 59.88 85 LEU A O 1
ATOM 653 N N . GLY A 1 86 ? 24.917 10.503 -12.960 1.00 54.62 86 GLY A N 1
ATOM 654 C CA . GLY A 1 86 ? 24.824 11.965 -13.032 1.00 54.62 86 GLY A CA 1
ATOM 655 C C . GLY A 1 86 ? 23.479 12.477 -13.566 1.00 54.62 86 GLY A C 1
ATOM 656 O O . GLY A 1 86 ? 23.329 13.680 -13.793 1.00 54.62 86 GLY A O 1
ATOM 657 N N . ALA A 1 87 ? 22.503 11.587 -13.757 1.00 56.47 87 ALA A N 1
ATOM 658 C CA . ALA A 1 87 ? 21.140 11.910 -14.141 1.00 56.47 87 ALA A CA 1
ATOM 659 C C . ALA A 1 87 ? 20.263 11.857 -12.888 1.00 56.47 87 ALA A C 1
ATOM 661 O O . ALA A 1 87 ? 20.145 10.825 -12.255 1.00 56.47 87 ALA A O 1
ATOM 662 N N . MET A 1 88 ? 19.624 12.954 -12.489 1.00 55.19 88 MET A N 1
ATOM 663 C CA . MET A 1 88 ? 18.674 12.879 -11.376 1.00 55.19 88 MET A CA 1
ATOM 664 C C . MET A 1 88 ? 17.293 12.530 -11.930 1.00 55.19 88 MET A C 1
ATOM 666 O O . MET A 1 88 ? 16.534 13.431 -12.293 1.00 55.19 88 MET A O 1
ATOM 670 N N . SER A 1 89 ? 16.969 11.238 -12.034 1.00 57.59 89 SER A N 1
ATOM 671 C CA . SER A 1 89 ? 15.577 10.845 -12.260 1.00 57.59 89 SER A CA 1
ATOM 672 C C . SER A 1 89 ? 14.737 11.287 -11.065 1.00 57.59 89 SER A C 1
ATOM 674 O O . SER A 1 89 ? 15.163 11.132 -9.915 1.00 57.59 89 SER A O 1
ATOM 676 N N . PRO A 1 90 ? 13.558 11.883 -11.301 1.00 62.66 90 PRO A N 1
ATOM 677 C CA . PRO A 1 90 ? 12.708 12.320 -10.214 1.00 62.66 90 PRO A CA 1
ATOM 678 C C . PRO A 1 90 ? 12.281 11.108 -9.376 1.00 62.66 90 PRO A C 1
ATOM 680 O O . PRO A 1 90 ? 11.944 10.064 -9.940 1.00 62.66 90 PRO A O 1
ATOM 683 N N . PRO A 1 91 ? 12.280 11.232 -8.039 1.00 69.44 91 PRO A N 1
ATOM 684 C CA . PRO A 1 91 ? 11.825 10.152 -7.188 1.00 69.44 91 PRO A CA 1
ATOM 685 C C . PRO A 1 91 ? 10.359 9.825 -7.478 1.00 69.44 91 PRO A C 1
ATOM 687 O O . PRO A 1 91 ? 9.595 10.730 -7.823 1.00 69.44 91 PRO A O 1
ATOM 690 N N . PHE A 1 92 ? 9.959 8.556 -7.307 1.00 80.56 92 PHE A N 1
ATOM 691 C CA . PHE A 1 92 ? 8.563 8.146 -7.487 1.00 80.56 92 PHE A CA 1
ATOM 692 C C . PHE A 1 92 ? 7.628 9.082 -6.707 1.00 80.56 92 PHE A C 1
ATOM 694 O O . PHE A 1 92 ? 7.646 9.123 -5.475 1.00 80.56 92 PHE A O 1
ATOM 701 N N . GLY A 1 93 ? 6.805 9.839 -7.431 1.00 87.56 93 GLY A N 1
ATOM 702 C CA . GLY A 1 93 ? 5.978 10.919 -6.893 1.00 87.56 93 GLY A CA 1
ATOM 703 C C . GLY A 1 93 ? 4.663 10.414 -6.309 1.00 87.56 93 GLY A C 1
ATOM 704 O O . GLY A 1 93 ? 3.598 10.969 -6.599 1.00 87.56 93 GLY A O 1
ATOM 705 N N . VAL A 1 94 ? 4.710 9.318 -5.551 1.00 91.94 94 VAL A N 1
ATOM 706 C CA . VAL A 1 94 ? 3.533 8.585 -5.082 1.00 91.94 94 VAL A CA 1
ATOM 707 C C . VAL A 1 94 ? 3.657 8.212 -3.608 1.00 91.94 94 VAL A C 1
ATOM 709 O O . VAL A 1 94 ? 4.708 7.793 -3.136 1.00 91.94 94 VAL A O 1
ATOM 712 N N . ALA A 1 95 ? 2.547 8.349 -2.890 1.00 93.81 95 ALA A N 1
ATOM 713 C CA . ALA A 1 95 ? 2.338 7.748 -1.583 1.00 93.81 95 ALA A CA 1
ATOM 714 C C . ALA A 1 95 ? 1.415 6.529 -1.726 1.00 93.81 95 ALA A C 1
ATOM 716 O O . ALA A 1 95 ? 0.416 6.583 -2.455 1.00 93.81 95 ALA A O 1
ATOM 717 N N . LEU A 1 96 ? 1.734 5.452 -1.011 1.00 96.00 96 LEU A N 1
ATOM 718 C CA . LEU A 1 96 ? 0.985 4.195 -1.020 1.00 96.00 96 LEU A CA 1
ATOM 719 C C . LEU A 1 96 ? 0.513 3.845 0.393 1.00 96.00 96 LEU A C 1
ATOM 721 O O . LEU A 1 96 ? 1.212 4.091 1.375 1.00 96.00 96 LEU A O 1
ATOM 725 N N . LEU A 1 97 ? -0.668 3.244 0.486 1.00 97.56 97 LEU A N 1
ATOM 726 C CA . LEU A 1 97 ? -1.191 2.609 1.692 1.00 97.56 97 LEU A CA 1
ATOM 727 C C . LEU A 1 97 ? -1.389 1.124 1.406 1.00 97.56 97 LEU A C 1
ATOM 729 O O . LEU A 1 97 ? -2.282 0.771 0.639 1.00 97.56 97 LEU A O 1
ATOM 733 N N . PHE A 1 98 ? -0.584 0.271 2.027 1.00 97.56 98 PHE A N 1
ATOM 734 C CA . PHE A 1 98 ? -0.741 -1.179 1.987 1.00 97.56 98 PHE A CA 1
ATOM 735 C C . PHE A 1 98 ? -1.591 -1.610 3.174 1.00 97.56 98 PHE A C 1
ATOM 737 O O . PHE A 1 98 ? -1.190 -1.437 4.322 1.00 97.56 98 PHE A O 1
ATOM 744 N N . GLY A 1 99 ? -2.781 -2.132 2.900 1.00 97.50 99 GLY A N 1
ATOM 745 C CA . GLY A 1 99 ? -3.684 -2.671 3.906 1.00 97.50 99 GLY A CA 1
ATOM 746 C C . GLY A 1 99 ? -3.881 -4.156 3.669 1.00 97.50 99 GLY A C 1
ATOM 747 O O . GLY A 1 99 ? -4.257 -4.553 2.569 1.00 97.50 99 GLY A O 1
ATOM 748 N N . GLY A 1 100 ? -3.660 -4.974 4.687 1.00 96.25 100 GLY A N 1
ATOM 749 C CA . GLY A 1 100 ? -3.824 -6.414 4.557 1.00 96.25 100 GLY A CA 1
ATOM 750 C C . GLY A 1 100 ? -4.093 -7.104 5.880 1.00 96.25 100 GLY A C 1
ATOM 751 O O . GLY A 1 100 ? -4.126 -6.472 6.938 1.00 96.25 100 GLY A O 1
ATOM 752 N N . VAL A 1 101 ? -4.327 -8.407 5.804 1.00 95.19 101 VAL A N 1
ATOM 753 C CA . VAL A 1 101 ? -4.517 -9.266 6.973 1.00 95.19 101 VAL A CA 1
ATOM 754 C C . VAL A 1 101 ? -3.635 -10.490 6.806 1.00 95.19 101 VAL A C 1
ATOM 756 O O . VAL A 1 101 ? -3.810 -11.245 5.857 1.00 95.19 101 VAL A O 1
ATOM 759 N N . ASP A 1 102 ? -2.709 -10.685 7.734 1.00 93.25 102 ASP A N 1
ATOM 760 C CA . ASP A 1 102 ? -1.851 -11.866 7.797 1.00 93.25 102 ASP A CA 1
ATOM 761 C C . ASP A 1 102 ? -1.943 -12.534 9.181 1.00 93.25 102 ASP A C 1
ATOM 763 O O . ASP A 1 102 ? -2.862 -12.257 9.961 1.00 93.25 102 ASP A O 1
ATOM 767 N N . GLU A 1 103 ? -1.013 -13.436 9.502 1.00 90.81 103 GLU A N 1
ATOM 768 C CA . GLU A 1 103 ? -0.977 -14.135 10.793 1.00 90.81 103 GLU A CA 1
ATOM 769 C C . GLU A 1 103 ? -0.798 -13.192 11.995 1.00 90.81 103 GLU A C 1
ATOM 771 O O . GLU A 1 103 ? -1.229 -13.514 13.104 1.00 90.81 103 GLU A O 1
ATOM 776 N N . LYS A 1 104 ? -0.216 -11.999 11.791 1.00 91.69 104 LYS A N 1
ATOM 777 C CA . LYS A 1 104 ? -0.093 -10.957 12.823 1.00 91.69 104 LYS A CA 1
ATOM 778 C C . LYS A 1 104 ? -1.388 -10.145 12.976 1.00 91.69 104 LYS A C 1
ATOM 780 O O . LYS A 1 104 ? -1.475 -9.291 13.862 1.00 91.69 104 LYS A O 1
ATOM 785 N N . GLY A 1 105 ? -2.400 -10.413 12.150 1.00 93.38 105 GLY A N 1
ATOM 786 C CA . GLY A 1 105 ? -3.692 -9.739 12.135 1.00 93.38 105 GLY A CA 1
ATOM 787 C C . GLY A 1 105 ? -3.777 -8.619 11.091 1.00 93.38 105 GLY A C 1
ATOM 788 O O . GLY A 1 105 ? -3.014 -8.593 10.129 1.00 93.38 105 GLY A O 1
ATOM 789 N N . PRO A 1 106 ? -4.739 -7.690 11.233 1.00 95.12 106 PRO A N 1
ATOM 790 C CA . PRO A 1 106 ? -4.885 -6.565 10.315 1.00 95.12 106 PRO A CA 1
ATOM 791 C C . PRO A 1 106 ? -3.716 -5.586 10.442 1.00 95.12 106 PRO A C 1
ATOM 793 O O . PRO A 1 106 ? -3.421 -5.106 11.539 1.00 95.12 106 PRO A O 1
ATOM 796 N N . GLN A 1 107 ? -3.090 -5.245 9.320 1.00 96.19 107 GLN A N 1
ATOM 797 C CA . GLN A 1 107 ? -1.960 -4.326 9.268 1.00 96.19 107 GLN A CA 1
ATOM 798 C C . GLN A 1 107 ? -2.157 -3.268 8.184 1.00 96.19 107 GLN A C 1
ATOM 800 O O . GLN A 1 107 ? -2.603 -3.563 7.075 1.00 96.19 107 GLN A O 1
ATOM 805 N N . LEU A 1 108 ? -1.792 -2.029 8.509 1.00 97.50 108 LEU A N 1
ATOM 806 C CA . LEU A 1 108 ? -1.764 -0.912 7.575 1.00 97.50 108 LEU A CA 1
ATOM 807 C C . LEU A 1 108 ? -0.363 -0.301 7.584 1.00 97.50 108 LEU A C 1
ATOM 809 O O . LEU A 1 108 ? 0.142 0.082 8.640 1.00 97.50 108 LEU A O 1
ATOM 813 N N . PHE A 1 109 ? 0.237 -0.169 6.408 1.00 97.75 109 PHE A N 1
ATOM 814 C CA . PHE A 1 109 ? 1.512 0.504 6.211 1.00 97.75 109 PHE A CA 1
ATOM 815 C C . PHE A 1 109 ? 1.364 1.660 5.235 1.00 97.75 109 PHE A C 1
ATOM 817 O O . PHE A 1 109 ? 0.758 1.523 4.174 1.00 97.75 109 PHE A O 1
ATOM 824 N N . GLN A 1 110 ? 1.958 2.793 5.581 1.00 96.50 110 GLN A N 1
ATOM 825 C CA . GLN A 1 110 ? 2.102 3.933 4.693 1.00 96.50 110 GLN A CA 1
ATOM 826 C C . GLN A 1 110 ? 3.518 3.965 4.145 1.00 96.50 110 GLN A C 1
ATOM 828 O O . GLN A 1 110 ? 4.461 3.896 4.923 1.00 96.50 110 GLN A O 1
ATOM 833 N N . MET A 1 111 ? 3.652 4.148 2.836 1.00 95.06 111 MET A N 1
ATOM 834 C CA . MET A 1 111 ? 4.905 4.500 2.180 1.00 95.06 111 MET A CA 1
ATOM 835 C C . MET A 1 111 ? 4.786 5.904 1.585 1.00 95.06 111 MET A C 1
ATOM 837 O O . MET A 1 111 ? 3.809 6.196 0.892 1.00 95.06 111 MET A O 1
ATOM 841 N N . ASP A 1 112 ? 5.740 6.786 1.877 1.00 90.31 112 ASP A N 1
ATOM 842 C CA . ASP A 1 112 ? 5.784 8.145 1.322 1.00 90.31 112 ASP A CA 1
ATOM 843 C C . ASP A 1 112 ? 6.752 8.264 0.123 1.00 90.31 112 ASP A C 1
ATOM 845 O O . ASP A 1 112 ? 7.487 7.320 -0.175 1.00 90.31 112 ASP A O 1
ATOM 849 N N . PRO A 1 113 ? 6.792 9.416 -0.575 1.00 85.56 113 PRO A N 1
ATOM 850 C CA . PRO A 1 113 ? 7.732 9.644 -1.676 1.00 85.56 113 PRO A CA 1
ATOM 851 C C . PRO A 1 113 ? 9.215 9.670 -1.271 1.00 85.56 113 PRO A C 1
ATOM 853 O O . PRO A 1 113 ? 10.072 9.687 -2.149 1.00 85.56 113 PRO A O 1
ATOM 856 N N . SER A 1 114 ? 9.537 9.687 0.032 1.00 84.00 114 SER A N 1
ATOM 857 C CA . SER A 1 114 ? 10.912 9.460 0.512 1.00 84.00 114 SER A CA 1
ATOM 858 C C . SER A 1 114 ? 11.270 7.971 0.560 1.00 84.00 114 SER A C 1
ATOM 860 O O . SER A 1 114 ? 12.395 7.608 0.903 1.00 84.00 114 SER A O 1
ATOM 862 N N . TRP A 1 115 ? 10.303 7.118 0.204 1.00 84.06 115 TRP A N 1
ATOM 863 C CA . TRP A 1 115 ? 10.381 5.663 0.162 1.00 84.06 115 TRP A CA 1
ATOM 864 C C . TRP A 1 115 ? 10.618 5.031 1.523 1.00 84.06 115 TRP A C 1
ATOM 866 O O . TRP A 1 115 ? 11.002 3.866 1.610 1.00 84.06 115 TRP A O 1
ATOM 876 N N . THR A 1 116 ? 10.355 5.775 2.593 1.00 88.62 116 THR A N 1
ATOM 877 C CA . THR A 1 116 ? 10.259 5.207 3.931 1.00 88.62 116 THR A CA 1
ATOM 878 C C . THR A 1 116 ? 8.854 4.664 4.133 1.00 88.62 116 THR A C 1
ATOM 880 O O . THR A 1 116 ? 7.887 5.162 3.546 1.00 88.62 116 THR A O 1
ATOM 883 N N . PHE A 1 117 ? 8.741 3.611 4.941 1.00 93.69 117 PHE A N 1
ATOM 884 C CA . PHE A 1 117 ? 7.450 3.050 5.301 1.00 93.69 117 PHE A CA 1
ATOM 885 C C . PHE A 1 117 ? 7.269 2.993 6.813 1.00 93.69 117 PHE A C 1
ATOM 887 O O . PHE A 1 117 ? 8.223 2.800 7.567 1.00 93.69 117 PHE A O 1
ATOM 894 N N . VAL A 1 118 ? 6.027 3.180 7.251 1.00 95.75 118 VAL A N 1
ATOM 895 C CA . VAL A 1 118 ? 5.646 3.223 8.664 1.00 95.75 118 VAL A CA 1
ATOM 896 C C . VAL A 1 118 ? 4.349 2.446 8.855 1.00 95.75 118 VAL A C 1
ATOM 898 O O . VAL A 1 118 ? 3.415 2.585 8.065 1.00 95.75 118 VAL A O 1
ATOM 901 N N . GLN A 1 119 ? 4.278 1.635 9.912 1.00 96.69 119 GLN A N 1
ATOM 902 C CA . GLN A 1 119 ? 3.037 0.975 10.312 1.00 96.69 119 GLN A CA 1
ATOM 903 C C . GLN A 1 119 ? 2.105 1.975 11.005 1.00 96.69 119 GLN A C 1
ATOM 905 O O . GLN A 1 119 ? 2.507 2.686 11.928 1.00 96.69 119 GLN A O 1
ATOM 910 N N . CY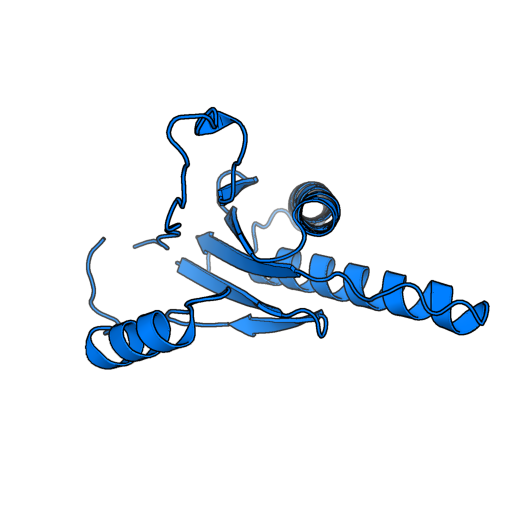S A 1 120 ? 0.842 2.010 10.593 1.00 95.12 120 CYS A N 1
ATOM 911 C CA . CYS A 1 120 ? -0.153 2.948 11.094 1.00 95.12 120 CYS A CA 1
ATOM 912 C C . CYS A 1 120 ? -1.402 2.209 11.584 1.00 95.12 120 CYS A C 1
ATOM 914 O O . CYS A 1 120 ? -1.751 1.142 11.094 1.00 95.12 120 CYS A O 1
ATOM 916 N N . ASN A 1 121 ? -2.113 2.808 12.538 1.00 95.00 121 ASN A N 1
ATOM 917 C CA . ASN A 1 121 ? -3.443 2.335 12.940 1.00 95.00 121 ASN A CA 1
ATOM 918 C C . ASN A 1 121 ? -4.547 2.905 12.030 1.00 95.00 121 ASN A C 1
ATOM 920 O O . ASN A 1 121 ? -5.540 2.245 11.749 1.00 95.00 121 ASN A O 1
ATOM 924 N N . ALA A 1 122 ? -4.355 4.141 11.576 1.00 95.75 122 ALA A N 1
ATOM 925 C CA . ALA A 1 122 ? -5.180 4.844 10.608 1.00 95.75 122 ALA A CA 1
ATOM 926 C C . ALA A 1 122 ? -4.295 5.892 9.924 1.00 95.75 122 ALA A C 1
ATOM 928 O O . ALA A 1 122 ? -3.420 6.459 10.580 1.00 95.75 122 ALA A O 1
ATOM 929 N N . GLN A 1 123 ? -4.496 6.127 8.626 1.00 96.50 123 GLN A N 1
ATOM 930 C CA . GLN A 1 123 ? -3.700 7.095 7.876 1.00 96.50 123 GLN A CA 1
ATOM 931 C C . GLN A 1 123 ? -4.467 7.642 6.671 1.00 96.50 123 GLN A C 1
ATOM 933 O O . GLN A 1 123 ? -5.132 6.889 5.959 1.00 96.50 123 GLN A O 1
ATOM 938 N N . ALA A 1 124 ? -4.328 8.943 6.416 1.00 96.06 124 ALA A N 1
ATOM 939 C CA . ALA A 1 124 ? -4.798 9.604 5.207 1.00 96.06 124 ALA A CA 1
ATOM 940 C C . ALA A 1 124 ? -3.619 10.071 4.334 1.00 96.06 124 ALA A C 1
ATOM 942 O O . ALA A 1 124 ? -2.636 10.612 4.833 1.00 96.06 124 ALA A O 1
ATOM 943 N N . ILE A 1 125 ? -3.739 9.911 3.013 1.00 94.81 125 ILE A N 1
ATOM 944 C CA . ILE A 1 125 ? -2.750 10.372 2.023 1.00 94.81 125 ILE A CA 1
ATOM 945 C C . ILE A 1 125 ? -3.412 11.226 0.930 1.00 94.81 125 ILE A C 1
ATOM 947 O O . ILE A 1 125 ? -4.615 11.121 0.685 1.00 94.81 125 ILE A O 1
ATOM 951 N N . GLY A 1 126 ? -2.623 12.066 0.256 1.00 91.38 126 GLY A N 1
ATOM 952 C CA . GLY A 1 126 ? -3.069 12.905 -0.862 1.00 91.38 126 GLY A CA 1
ATOM 953 C C . GLY A 1 126 ? -3.447 14.341 -0.494 1.00 91.38 126 GLY A C 1
ATOM 954 O O . GLY A 1 126 ? -3.234 14.797 0.620 1.00 91.38 126 GLY A O 1
ATOM 955 N N . SER A 1 127 ? -4.007 15.081 -1.453 1.00 85.88 127 SER A N 1
ATOM 956 C CA . SER A 1 127 ? -4.155 16.548 -1.391 1.00 85.88 127 SER A CA 1
ATOM 957 C C . SER A 1 127 ? -5.131 17.084 -0.334 1.00 85.88 127 SER A C 1
ATOM 959 O O . SER A 1 127 ? -5.188 18.288 -0.121 1.00 85.88 127 SER A O 1
ATOM 961 N N . ALA A 1 128 ? -5.925 16.219 0.296 1.00 83.38 128 ALA A N 1
ATOM 962 C CA . ALA A 1 128 ? -6.850 16.572 1.376 1.00 83.38 128 ALA A CA 1
ATOM 963 C C . ALA A 1 128 ? -6.610 15.710 2.628 1.00 83.38 128 ALA A C 1
ATOM 965 O O . ALA A 1 128 ? -7.529 15.501 3.421 1.00 83.38 128 ALA A O 1
ATOM 966 N N . SER A 1 129 ? -5.399 15.160 2.771 1.00 91.81 129 SER A N 1
ATOM 967 C CA . SER A 1 129 ? -5.070 14.260 3.874 1.00 91.81 129 SER A CA 1
ATOM 968 C C . SER A 1 129 ? -5.114 14.953 5.225 1.00 91.81 129 SER A C 1
ATOM 970 O O . SER A 1 129 ? -5.563 14.326 6.166 1.00 91.81 129 SER A O 1
ATOM 972 N N . GLU A 1 130 ? -4.718 16.224 5.329 1.00 93.38 130 GLU A N 1
ATOM 973 C CA . GLU A 1 130 ? -4.637 16.941 6.609 1.00 93.38 130 GLU A CA 1
ATOM 974 C C . GLU A 1 130 ? -5.976 16.937 7.362 1.00 93.38 130 GLU A C 1
ATOM 976 O O . GLU A 1 130 ? -6.057 16.423 8.474 1.00 93.38 130 GLU A O 1
ATOM 981 N N . GLY A 1 131 ? -7.055 17.398 6.721 1.00 93.81 131 GLY A N 1
ATOM 982 C CA . GLY A 1 131 ? -8.383 17.397 7.342 1.00 93.81 131 GLY A CA 1
ATOM 983 C C . GLY A 1 131 ? -8.906 15.988 7.636 1.00 93.81 131 GLY A C 1
ATOM 984 O O . GLY A 1 131 ? -9.488 15.752 8.692 1.00 93.81 131 GLY A O 1
ATOM 985 N N . ALA A 1 132 ? -8.660 15.029 6.735 1.00 93.44 132 ALA A N 1
ATOM 986 C CA . ALA A 1 132 ? -9.033 13.635 6.966 1.00 93.44 132 ALA A CA 1
ATOM 987 C C . ALA A 1 132 ? -8.248 13.018 8.137 1.00 93.44 132 ALA A C 1
ATOM 989 O O . ALA A 1 132 ? -8.815 12.262 8.920 1.00 93.44 132 ALA A O 1
ATOM 990 N N . GLN A 1 133 ? -6.971 13.370 8.286 1.00 95.38 133 GLN A N 1
ATOM 991 C CA . GLN A 1 133 ? -6.106 12.914 9.365 1.00 95.38 133 GLN A CA 1
ATOM 992 C C . GLN A 1 133 ? -6.576 13.470 10.709 1.00 95.38 133 GLN A C 1
ATOM 994 O O . GLN A 1 133 ? -6.641 12.711 11.670 1.00 95.38 133 GLN A O 1
ATOM 999 N N . SER A 1 134 ? -6.963 14.749 10.776 1.00 96.19 134 SER A N 1
ATOM 1000 C CA . SER A 1 134 ? -7.560 15.332 11.985 1.00 96.19 134 SER A CA 1
ATOM 1001 C C . SER A 1 134 ? -8.836 14.593 12.390 1.00 96.19 134 SER A C 1
ATOM 1003 O O . SER A 1 134 ? -8.963 14.172 13.536 1.00 96.19 134 SER A O 1
ATOM 1005 N N . SER A 1 135 ? -9.743 14.324 11.443 1.00 94.75 135 SER A N 1
ATOM 1006 C CA . SER A 1 135 ? -10.947 13.532 11.731 1.00 94.75 135 SER A CA 1
ATOM 1007 C C . SER A 1 135 ? -10.622 12.102 12.173 1.00 94.75 135 SER A C 1
ATOM 1009 O O . SER A 1 135 ? -11.257 11.582 13.085 1.00 94.75 135 SER A O 1
ATOM 1011 N N . LEU A 1 136 ? -9.622 11.452 11.567 1.00 94.50 136 LEU A N 1
ATOM 1012 C CA . LEU A 1 136 ? -9.172 10.134 12.017 1.00 94.50 136 LEU A CA 1
ATOM 1013 C C . LEU A 1 136 ? -8.638 10.196 13.452 1.00 94.50 136 LEU A C 1
ATOM 1015 O O . LEU A 1 136 ? -8.987 9.340 14.251 1.00 94.50 136 LEU A O 1
ATOM 1019 N N . GLN A 1 137 ? -7.847 11.206 13.809 1.00 94.56 137 GLN A N 1
ATOM 1020 C CA . GLN A 1 137 ? -7.308 11.354 15.165 1.00 94.56 137 GL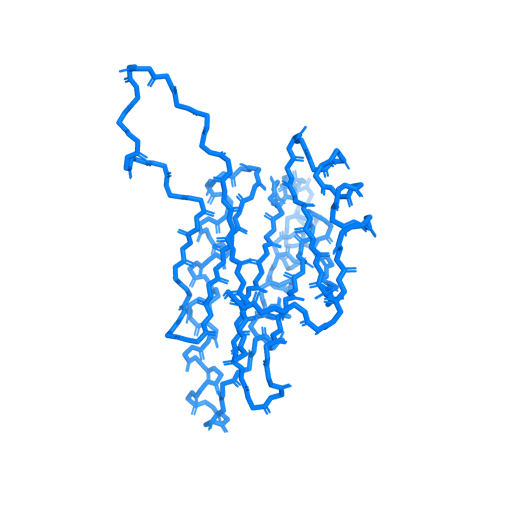N A CA 1
ATOM 1021 C C . GLN A 1 137 ? -8.396 11.561 16.225 1.00 94.56 137 GLN A C 1
ATOM 1023 O O . GLN A 1 137 ? -8.256 11.059 17.337 1.00 94.56 137 GLN A O 1
ATOM 1028 N N . GLU A 1 138 ? -9.471 12.273 15.890 1.00 95.56 138 GLU A N 1
ATOM 1029 C CA . GLU A 1 138 ? -10.576 12.545 16.816 1.00 95.56 138 GLU A CA 1
ATOM 1030 C C . GLU A 1 138 ? -11.478 11.327 17.050 1.00 95.56 138 GLU A C 1
ATOM 1032 O O . GLU A 1 138 ? -11.955 11.114 18.164 1.00 95.56 138 GLU A O 1
ATOM 1037 N N . VAL A 1 139 ? -11.735 10.539 16.001 1.00 94.81 139 VAL A N 1
ATOM 1038 C CA . VAL A 1 139 ? -12.794 9.514 16.011 1.00 94.81 139 VAL A CA 1
ATOM 1039 C C . VAL A 1 139 ? -12.232 8.089 16.099 1.00 94.81 139 VAL A C 1
ATOM 1041 O O . VAL A 1 139 ? -12.948 7.153 16.463 1.00 94.81 139 VAL A O 1
ATOM 1044 N N . TYR A 1 140 ? -10.952 7.887 15.773 1.00 93.56 140 TYR A N 1
ATOM 1045 C CA . TYR A 1 140 ? -10.348 6.559 15.778 1.00 93.56 140 TYR A CA 1
ATOM 1046 C C . TYR A 1 140 ? -10.140 6.017 17.195 1.00 93.56 140 TYR A C 1
ATOM 1048 O O . TYR A 1 140 ? -9.605 6.671 18.088 1.00 93.56 140 TYR A O 1
ATOM 1056 N N . HIS A 1 141 ? -10.467 4.739 17.364 1.00 92.25 141 HIS A N 1
ATOM 1057 C CA . HIS A 1 141 ? -10.155 3.960 18.558 1.00 92.25 141 HIS A CA 1
ATOM 1058 C C . HIS A 1 141 ? -9.991 2.484 18.177 1.00 92.25 141 HIS A C 1
ATOM 1060 O O . HIS A 1 141 ? -10.609 1.998 17.234 1.00 92.25 141 HIS A O 1
ATOM 1066 N N . LYS A 1 142 ? -9.147 1.741 18.902 1.00 88.81 142 LYS A N 1
ATOM 1067 C CA . LYS A 1 142 ? -8.770 0.359 18.530 1.00 88.81 142 LYS A CA 1
ATOM 1068 C C . LYS A 1 142 ? -9.933 -0.645 18.543 1.00 88.81 142 LYS A C 1
ATOM 1070 O O . LYS A 1 142 ? -9.796 -1.735 18.005 1.00 88.81 142 LYS A O 1
ATOM 1075 N N . SER A 1 143 ? -11.052 -0.294 19.172 1.00 89.69 143 SER A N 1
ATOM 1076 C CA . SER A 1 143 ? -12.251 -1.127 19.300 1.00 89.69 143 SER A CA 1
ATOM 1077 C C . SER A 1 143 ? -13.303 -0.874 18.214 1.00 89.69 143 SER A C 1
ATOM 1079 O O . SER A 1 143 ? -14.440 -1.317 18.374 1.00 89.69 143 SER A O 1
ATOM 1081 N N . MET A 1 144 ? -12.972 -0.151 17.135 1.00 89.62 144 MET A N 1
ATOM 1082 C CA . MET A 1 144 ? -13.895 0.020 16.007 1.00 89.62 144 MET A CA 1
ATOM 1083 C C . MET A 1 144 ? -14.292 -1.327 15.406 1.00 89.62 144 MET A C 1
ATOM 1085 O O . MET A 1 144 ? -13.485 -2.251 15.293 1.00 89.62 144 MET A O 1
ATOM 1089 N N . THR A 1 145 ? -15.556 -1.408 15.004 1.00 86.81 145 THR A N 1
ATOM 1090 C CA . THR A 1 145 ? -16.083 -2.517 14.209 1.00 86.81 145 THR A CA 1
ATOM 1091 C C . THR A 1 145 ? -16.072 -2.122 12.737 1.00 86.81 145 THR A C 1
ATOM 1093 O O . THR A 1 145 ? -16.047 -0.929 12.424 1.00 86.81 145 THR A O 1
ATOM 1096 N N . LEU A 1 146 ? -15.986 -3.126 11.862 1.00 79.00 146 LEU A N 1
ATOM 1097 C CA . LEU A 1 146 ? -15.970 -2.926 10.414 1.00 79.00 146 LEU A CA 1
ATOM 1098 C C . LEU A 1 146 ? -17.355 -2.502 9.909 1.00 79.00 146 LEU A C 1
ATOM 1100 O O . LEU A 1 146 ? -18.342 -3.087 10.412 1.00 79.00 146 LEU A O 1
#

Foldseek 3Di:
DFDDDDDDDDDDPPDDSVVDDQWDDLDPFKIKGKEFDVVLVVVLSVQLNVQQVVCCVPPVFGDQVRSLVSSLVVLVVVQVVCVVVVHRDQRSGMKMWMWGQGPVGTWIWIAHSVSDIDTDPDAADYDCRVVVVVVCVVPDDPPDDD

pLDDT: mean 87.93, std 10.54, range [54.62, 97.75]

InterPro domains:
  IPR001353 Proteasome, subunit alpha/beta [PF00227] (2-146)
  IPR023332 Proteasome alpha-type subunit [PS51475] (1-146)
  IPR029055 Nucleophile aminohydrolases, N-terminal [G3DSA:3.60.20.10] (1-146)
  IPR029055 Nucleophile aminohydrolases, N-terminal [SSF56235] (3-146)
  IPR050115 Proteasome subunit alpha [PTHR11599] (2-143)

Sequence (146 aa):
MGVCLAVKRITSPLMEPRSIEKIVEIDAHIGCAMSGLIADAKTLIDKARVETQNHWFTYNETMVESVTQAVSNLALQFGKEDADLGAMSPPFGVALLFGGVDEKGPQLFQMDPSWTFVQCNAQAIGSASEGAQSSLQEVYHKSMTL

Organism: Cnephaeus nilssonii (NCBI:txid3371016)

Secondary structure (DSSP, 8-state):
------------TTS-GGG---EEEEETTEEEEEEE-HHHHHHHHHHHHHHHHHHHHHHS---HHHHHHHHHHHHHHHHHHHHHTT--PPP--EEEEEEEEETTEEEEEEE-TT--EEEESS---STTHHHHHHHHHHH--TT---